Protein AF-A0A2K9C2Y0-F1 (afdb_monomer)

Structure (mmCIF, N/CA/C/O backbone):
data_AF-A0A2K9C2Y0-F1
#
_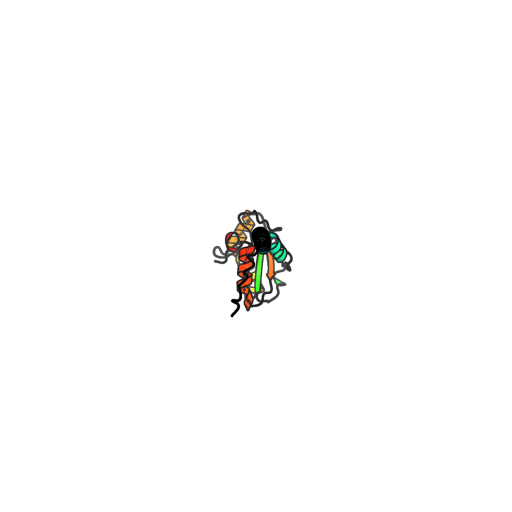entry.id   AF-A0A2K9C2Y0-F1
#
loop_
_atom_site.group_PDB
_atom_site.id
_atom_site.type_symbol
_atom_site.label_atom_id
_atom_site.label_alt_id
_atom_site.label_comp_id
_atom_site.label_asym_id
_atom_site.label_entity_id
_atom_site.label_seq_id
_atom_site.pdbx_PDB_ins_code
_atom_site.Cartn_x
_atom_site.Cartn_y
_atom_site.Cartn_z
_atom_site.occupancy
_atom_site.B_iso_or_equiv
_atom_site.auth_seq_id
_atom_site.auth_comp_id
_atom_site.auth_asym_id
_atom_site.auth_atom_id
_atom_site.pdbx_PDB_model_num
ATOM 1 N N . MET A 1 1 ? 64.541 21.705 -69.457 1.00 38.84 1 MET A N 1
ATOM 2 C CA . MET A 1 1 ? 63.641 22.064 -68.341 1.00 38.84 1 MET A CA 1
ATOM 3 C C . MET A 1 1 ? 62.224 21.793 -68.816 1.00 38.84 1 MET A C 1
ATOM 5 O O . MET A 1 1 ? 61.744 22.527 -69.666 1.00 38.84 1 MET A O 1
ATOM 9 N N . ILE A 1 2 ? 61.617 20.680 -68.400 1.00 37.62 2 ILE A N 1
ATOM 10 C CA . ILE A 1 2 ? 60.239 20.329 -68.777 1.00 37.62 2 ILE A CA 1
ATOM 11 C C . ILE A 1 2 ? 59.394 20.508 -67.518 1.00 37.62 2 ILE A C 1
ATOM 13 O O . ILE A 1 2 ? 59.670 19.888 -66.494 1.00 37.62 2 ILE A O 1
ATOM 17 N N . LEU A 1 3 ? 58.443 21.438 -67.588 1.00 47.72 3 LEU A N 1
ATOM 18 C CA . LEU A 1 3 ? 57.513 21.785 -66.517 1.00 47.72 3 LEU A CA 1
ATOM 19 C C . LEU A 1 3 ? 56.537 20.622 -66.300 1.00 47.72 3 LEU A C 1
ATOM 21 O O . LEU A 1 3 ? 55.860 20.204 -67.237 1.00 47.72 3 LEU A O 1
ATOM 25 N N . ALA A 1 4 ? 56.467 20.108 -65.072 1.00 50.00 4 ALA A N 1
ATOM 26 C CA . ALA A 1 4 ? 55.451 19.144 -64.674 1.00 50.00 4 ALA A CA 1
ATOM 27 C C . ALA A 1 4 ? 54.081 19.839 -64.630 1.00 50.00 4 ALA A C 1
ATOM 29 O O . ALA A 1 4 ? 53.879 20.791 -63.875 1.00 50.00 4 ALA A O 1
ATOM 30 N N . THR A 1 5 ? 53.145 19.380 -65.455 1.00 51.06 5 THR A N 1
ATOM 31 C CA . THR A 1 5 ? 51.746 19.800 -65.420 1.00 51.06 5 THR A CA 1
ATOM 32 C C . THR A 1 5 ? 51.008 19.021 -64.331 1.00 51.06 5 THR A C 1
ATOM 34 O O . THR A 1 5 ? 50.933 17.793 -64.356 1.00 51.06 5 THR A O 1
ATOM 37 N N . ASN A 1 6 ? 50.460 19.737 -63.349 1.00 54.94 6 ASN A N 1
ATOM 38 C CA . ASN A 1 6 ? 49.619 19.157 -62.305 1.00 54.94 6 ASN A CA 1
ATOM 39 C C . ASN A 1 6 ? 48.243 18.820 -62.891 1.00 54.94 6 ASN A C 1
ATOM 41 O O . ASN A 1 6 ? 47.398 19.699 -63.048 1.00 54.94 6 ASN A O 1
ATOM 45 N N . ASN A 1 7 ? 48.010 17.548 -63.209 1.00 50.44 7 ASN A N 1
ATOM 46 C CA . ASN A 1 7 ? 46.692 17.064 -63.608 1.00 50.44 7 ASN A CA 1
ATOM 47 C C . ASN A 1 7 ? 45.826 16.866 -62.357 1.00 50.44 7 ASN A C 1
ATOM 49 O O . ASN A 1 7 ? 45.827 15.796 -61.752 1.00 50.44 7 ASN A O 1
ATOM 53 N N . THR A 1 8 ? 45.075 17.888 -61.953 1.00 59.91 8 THR A N 1
ATOM 54 C CA . THR A 1 8 ? 43.964 17.715 -61.014 1.00 59.91 8 THR A CA 1
ATOM 55 C C . THR A 1 8 ? 42.784 17.098 -61.762 1.00 59.91 8 THR A C 1
ATOM 57 O O . THR A 1 8 ? 41.974 17.786 -62.378 1.00 59.91 8 THR A O 1
ATOM 60 N N . THR A 1 9 ? 42.674 15.771 -61.732 1.00 62.44 9 THR A N 1
ATOM 61 C CA . THR A 1 9 ? 41.455 15.070 -62.155 1.00 62.44 9 THR A CA 1
ATOM 62 C C . THR A 1 9 ? 40.318 15.435 -61.205 1.00 62.44 9 THR A C 1
ATOM 64 O O . THR A 1 9 ? 40.188 14.863 -60.124 1.00 62.44 9 THR A O 1
ATOM 67 N N . ALA A 1 10 ? 39.513 16.425 -61.595 1.00 69.50 10 ALA A N 1
ATOM 68 C CA . ALA A 1 10 ? 38.27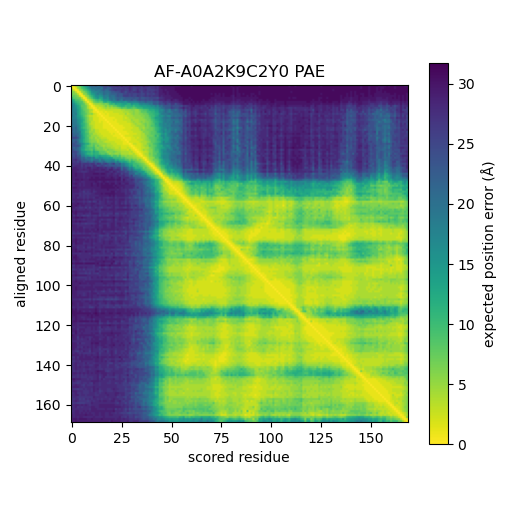4 16.763 -60.913 1.00 69.50 10 ALA A CA 1
ATOM 69 C C . ALA A 1 10 ? 37.342 15.544 -60.935 1.00 69.50 10 ALA A C 1
ATOM 71 O O . ALA A 1 10 ? 37.108 14.950 -61.991 1.00 69.50 10 ALA A O 1
ATOM 72 N N . MET A 1 11 ? 36.827 15.153 -59.767 1.00 74.19 11 MET A N 1
ATOM 73 C CA . MET A 1 11 ? 35.855 14.065 -59.690 1.00 74.19 11 MET A CA 1
ATOM 74 C C . MET A 1 11 ? 34.618 14.417 -60.529 1.00 74.19 11 MET A C 1
ATOM 76 O O . MET A 1 11 ? 34.136 15.551 -60.450 1.00 74.19 11 MET A O 1
ATOM 80 N N . PRO A 1 12 ? 34.083 13.468 -61.315 1.00 82.69 12 PRO A N 1
ATOM 81 C CA . PRO A 1 12 ? 32.906 13.717 -62.132 1.00 82.69 12 PRO A CA 1
ATOM 82 C C . PRO A 1 12 ? 31.711 14.188 -61.296 1.00 82.69 12 PRO A C 1
ATOM 84 O O . PRO A 1 12 ? 31.431 13.639 -60.233 1.00 82.69 12 PRO A O 1
ATOM 87 N N . TRP A 1 13 ? 30.953 15.162 -61.803 1.00 82.25 13 TRP A N 1
ATOM 88 C CA . TRP A 1 13 ? 29.780 15.729 -61.119 1.00 82.25 13 TRP A CA 1
ATOM 89 C C . TRP A 1 13 ? 28.754 14.671 -60.671 1.00 82.25 13 TRP A C 1
ATOM 91 O O . TRP A 1 13 ? 28.174 14.780 -59.593 1.00 82.25 13 TRP A O 1
ATOM 101 N N . TRP A 1 14 ? 28.571 13.602 -61.454 1.00 84.00 14 TRP A N 1
ATOM 102 C CA . TRP A 1 14 ? 27.645 12.513 -61.122 1.00 84.00 14 TRP A CA 1
ATOM 103 C C . TRP A 1 14 ? 28.022 11.762 -59.835 1.00 84.00 14 TRP A C 1
ATOM 105 O O . TRP A 1 14 ? 27.144 11.237 -59.154 1.00 84.00 14 TRP A O 1
ATOM 115 N N . PHE A 1 15 ? 29.306 11.742 -59.463 1.00 85.50 15 PHE A N 1
ATOM 116 C CA . PHE A 1 15 ? 29.783 11.095 -58.241 1.00 85.50 15 PHE A CA 1
ATOM 117 C C . PHE A 1 15 ? 29.293 11.833 -56.988 1.00 85.50 15 PHE A C 1
ATOM 119 O O . PHE A 1 15 ? 28.844 11.207 -56.027 1.00 85.50 15 PHE A O 1
ATOM 126 N N . TRP A 1 16 ? 29.281 13.168 -57.034 1.00 84.62 16 TRP A N 1
ATOM 127 C CA . TRP A 1 16 ? 28.739 14.003 -55.961 1.00 84.62 16 TRP A CA 1
ATOM 128 C C . TRP A 1 16 ? 27.240 13.779 -55.761 1.00 84.62 16 TRP A C 1
ATOM 130 O O . TRP A 1 16 ? 26.791 13.665 -54.623 1.00 84.62 16 TRP A O 1
ATOM 140 N N . VAL A 1 17 ? 26.483 13.615 -56.851 1.00 88.25 17 VAL A N 1
ATOM 141 C CA . VAL A 1 17 ? 25.041 13.323 -56.794 1.00 88.25 17 VAL A CA 1
ATOM 142 C C . VAL A 1 17 ? 24.767 12.012 -56.047 1.00 88.25 17 VAL A C 1
ATOM 144 O O . VAL A 1 17 ? 23.884 11.961 -55.192 1.00 88.25 17 VAL A O 1
ATOM 147 N N . ILE A 1 18 ? 25.552 10.963 -56.316 1.00 88.75 18 ILE A N 1
ATOM 148 C CA . ILE A 1 18 ? 25.407 9.662 -55.645 1.00 88.75 18 ILE A CA 1
ATOM 149 C C . ILE A 1 18 ? 25.713 9.778 -54.146 1.00 88.75 18 ILE A C 1
ATOM 151 O O . ILE A 1 1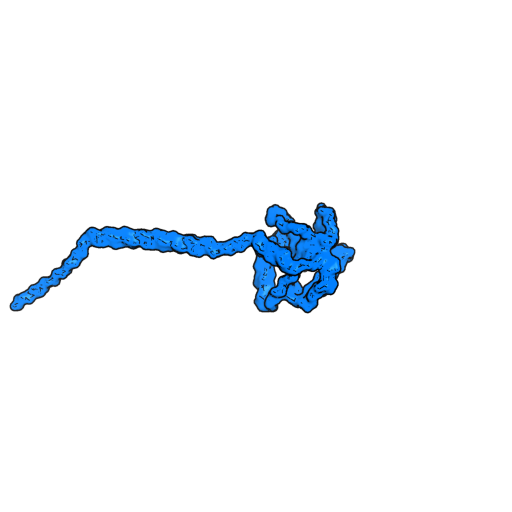8 ? 24.938 9.284 -53.326 1.00 88.75 18 ILE A O 1
ATOM 155 N N . ILE A 1 19 ? 26.796 10.469 -53.774 1.00 88.00 19 ILE A N 1
ATOM 156 C CA . ILE A 1 19 ? 27.167 10.683 -52.365 1.00 88.00 19 ILE A CA 1
ATOM 157 C C . ILE A 1 19 ? 26.053 11.411 -51.611 1.00 88.00 19 ILE A C 1
ATOM 159 O O . ILE A 1 19 ? 25.697 11.009 -50.503 1.00 88.00 19 ILE A O 1
ATOM 163 N N . THR A 1 20 ? 25.470 12.452 -52.210 1.00 88.31 20 THR A N 1
ATOM 164 C CA . THR A 1 20 ? 24.376 13.205 -51.589 1.00 88.31 20 THR A CA 1
ATOM 165 C C . THR A 1 20 ? 23.155 12.321 -51.336 1.00 88.31 20 THR A C 1
ATOM 167 O O . THR A 1 20 ? 22.573 12.384 -50.254 1.00 88.31 20 THR A O 1
ATOM 170 N N . ILE A 1 21 ? 22.789 11.452 -52.283 1.00 91.75 21 ILE A N 1
ATOM 171 C CA . ILE A 1 21 ? 21.653 10.533 -52.118 1.00 91.75 21 ILE A CA 1
ATOM 172 C C . ILE A 1 21 ? 21.921 9.526 -50.991 1.00 91.75 21 ILE A C 1
ATOM 174 O O . ILE A 1 21 ? 21.061 9.337 -50.129 1.00 91.75 21 ILE A O 1
ATOM 178 N N . LEU A 1 22 ? 23.114 8.919 -50.942 1.00 88.81 22 LEU A N 1
ATOM 179 C CA . LEU A 1 22 ? 23.472 7.996 -49.857 1.00 88.81 22 LEU A CA 1
ATOM 180 C C . LEU A 1 22 ? 23.473 8.685 -48.487 1.00 88.81 22 LEU A C 1
ATOM 182 O O . LEU A 1 22 ? 23.007 8.097 -47.511 1.00 88.81 22 LEU A O 1
ATOM 186 N N . ALA A 1 23 ? 23.951 9.928 -48.412 1.00 87.50 23 ALA A N 1
ATOM 187 C CA . ALA A 1 23 ? 23.943 10.700 -47.175 1.00 87.50 23 ALA A CA 1
ATOM 188 C C . ALA A 1 23 ? 22.512 10.947 -46.668 1.00 87.50 23 ALA A C 1
ATOM 190 O O . ALA A 1 23 ? 22.239 10.752 -45.485 1.00 87.50 23 ALA A O 1
ATOM 191 N N . ILE A 1 24 ? 21.576 11.298 -47.559 1.00 91.31 24 ILE A N 1
ATOM 192 C CA . ILE A 1 24 ? 20.164 11.504 -47.200 1.00 91.31 24 ILE A CA 1
ATOM 193 C C . ILE A 1 24 ? 19.537 10.202 -46.682 1.00 91.31 24 ILE A C 1
ATOM 195 O O . ILE A 1 24 ? 18.880 10.213 -45.642 1.00 91.31 24 ILE A O 1
ATOM 199 N N . ILE A 1 25 ? 19.777 9.071 -47.356 1.00 89.81 25 ILE A N 1
ATOM 200 C CA . ILE A 1 25 ? 19.264 7.759 -46.925 1.00 89.81 25 ILE A CA 1
ATOM 201 C C . ILE A 1 25 ? 19.810 7.394 -45.536 1.00 89.81 25 ILE A C 1
ATOM 203 O O . ILE A 1 25 ? 19.047 6.971 -44.666 1.00 89.81 25 ILE A O 1
ATOM 207 N N . GLY A 1 26 ? 21.107 7.614 -45.300 1.00 84.38 26 GLY A N 1
ATOM 208 C CA . GLY A 1 26 ? 21.738 7.372 -44.001 1.00 84.38 26 GLY A CA 1
ATOM 209 C C . GLY A 1 26 ? 21.132 8.215 -42.875 1.00 84.38 26 GLY A C 1
ATOM 210 O O . GLY A 1 26 ? 20.862 7.692 -41.794 1.00 84.38 26 GLY A O 1
ATOM 211 N N . ILE A 1 27 ? 20.844 9.493 -43.138 1.00 86.69 27 ILE A N 1
ATOM 212 C CA . ILE A 1 27 ? 20.210 10.396 -42.166 1.00 86.69 27 ILE A CA 1
ATOM 213 C C . ILE A 1 27 ? 18.785 9.933 -41.837 1.00 86.69 27 ILE A C 1
ATOM 215 O O . ILE A 1 27 ? 18.424 9.867 -40.663 1.00 86.69 27 ILE A O 1
ATOM 219 N N . VAL A 1 28 ? 17.984 9.566 -42.842 1.00 86.88 28 VAL A N 1
ATOM 220 C CA . VAL A 1 28 ? 16.600 9.106 -42.631 1.00 86.88 28 VAL A CA 1
ATOM 221 C C . VAL A 1 28 ? 16.564 7.827 -41.792 1.00 86.88 28 VAL A C 1
ATOM 223 O O . VAL A 1 28 ? 15.792 7.750 -40.836 1.00 86.88 28 VAL A O 1
ATOM 226 N N . LEU A 1 29 ? 17.427 6.851 -42.095 1.00 82.88 29 LEU A N 1
ATOM 227 C CA . LEU A 1 29 ? 17.532 5.606 -41.326 1.00 82.88 29 LEU A CA 1
ATOM 228 C C . LEU A 1 29 ? 18.052 5.846 -39.902 1.00 82.88 29 LEU A C 1
ATOM 230 O O . LEU A 1 29 ? 17.554 5.236 -38.956 1.00 82.88 29 LEU A O 1
ATOM 234 N N . GLY A 1 30 ? 19.009 6.763 -39.730 1.00 80.62 30 GLY A N 1
ATOM 235 C CA . GLY A 1 30 ? 19.521 7.161 -38.418 1.00 80.62 30 GLY A CA 1
ATOM 236 C C . GLY A 1 30 ? 18.445 7.805 -37.542 1.00 80.62 30 GLY A C 1
ATOM 237 O O . GLY A 1 30 ? 18.288 7.425 -36.383 1.00 80.62 30 GLY A O 1
ATOM 238 N N . ILE A 1 31 ? 17.650 8.719 -38.108 1.00 81.31 31 ILE A N 1
ATOM 239 C CA . ILE A 1 31 ? 16.526 9.366 -37.415 1.00 81.31 31 ILE A CA 1
ATOM 240 C C . ILE A 1 31 ? 15.444 8.339 -37.055 1.00 81.31 31 ILE A C 1
ATOM 242 O O . ILE A 1 31 ? 14.920 8.376 -35.942 1.00 81.31 31 ILE A O 1
ATOM 246 N N . TRP A 1 32 ? 15.141 7.389 -37.947 1.00 75.50 32 TRP A N 1
ATOM 247 C CA . TRP A 1 32 ? 14.175 6.316 -37.676 1.00 75.50 32 TRP A CA 1
ATOM 248 C C . TRP A 1 32 ? 14.627 5.391 -36.539 1.00 75.50 32 TRP A C 1
ATOM 250 O O . TRP A 1 32 ? 13.849 5.112 -35.626 1.00 75.50 32 TRP A O 1
ATOM 260 N N . SER A 1 33 ? 15.893 4.968 -36.542 1.00 67.31 33 SER A N 1
ATOM 261 C CA . SER A 1 33 ? 16.471 4.158 -35.462 1.00 67.31 33 SER A CA 1
ATOM 262 C C . SER A 1 33 ? 16.534 4.916 -34.137 1.00 67.31 33 SER A C 1
ATOM 264 O O . SER A 1 33 ? 16.230 4.346 -33.091 1.00 67.31 33 SER A O 1
ATOM 266 N N . PHE A 1 34 ? 16.861 6.211 -34.164 1.00 71.56 34 PHE A N 1
ATOM 267 C CA . PHE A 1 34 ? 16.889 7.047 -32.965 1.00 71.56 34 PHE A CA 1
ATOM 268 C C . PHE A 1 34 ? 15.481 7.238 -32.373 1.00 71.56 34 PHE A C 1
ATOM 270 O O . PHE A 1 34 ? 15.278 7.036 -31.177 1.00 71.56 34 PHE A O 1
ATOM 277 N N . LEU A 1 35 ? 14.476 7.530 -33.207 1.00 65.81 35 LEU A N 1
ATOM 278 C CA . LEU A 1 35 ? 13.078 7.656 -32.775 1.00 65.81 35 LEU A CA 1
ATOM 279 C C . LEU A 1 35 ? 12.488 6.327 -32.275 1.00 65.81 35 LEU A C 1
ATOM 281 O O . LEU A 1 35 ? 11.718 6.324 -31.314 1.00 65.81 35 LEU A O 1
ATOM 285 N N . SER A 1 36 ? 12.852 5.196 -32.889 1.00 59.50 36 SER A N 1
ATOM 286 C CA . SER A 1 36 ? 12.398 3.869 -32.455 1.00 59.50 36 SER A CA 1
ATOM 287 C C . SER A 1 36 ? 13.081 3.414 -31.161 1.00 59.50 36 SER A C 1
ATOM 289 O O . SER A 1 36 ? 12.425 2.827 -30.302 1.00 59.50 36 SER A O 1
ATOM 291 N N . GLY A 1 37 ? 14.374 3.707 -30.988 1.00 55.44 37 GLY A N 1
ATOM 292 C CA . GLY A 1 37 ? 15.141 3.341 -29.793 1.00 55.44 37 GLY A CA 1
ATOM 293 C C . GLY A 1 37 ? 14.668 4.063 -28.528 1.00 55.44 37 GLY A C 1
ATOM 294 O O . GLY A 1 37 ? 14.586 3.456 -27.463 1.00 55.44 37 GLY A O 1
ATOM 295 N N . PHE A 1 38 ? 14.255 5.329 -28.644 1.00 57.22 38 PHE A N 1
ATOM 296 C CA . PHE A 1 38 ? 13.741 6.102 -27.507 1.00 57.22 38 PHE A CA 1
ATOM 297 C C . PHE A 1 38 ? 12.300 5.754 -27.101 1.00 57.22 38 PHE A C 1
ATOM 299 O O . PHE A 1 38 ? 11.876 6.095 -25.996 1.00 57.22 38 PHE A O 1
ATOM 306 N N . LYS A 1 39 ? 11.538 5.039 -27.940 1.00 50.47 39 LYS A N 1
ATOM 307 C CA . LYS A 1 39 ? 10.154 4.646 -27.618 1.00 50.47 39 LYS A CA 1
ATOM 308 C C . LYS A 1 39 ? 10.051 3.360 -26.789 1.00 50.47 39 LYS A C 1
ATOM 310 O O . LYS A 1 39 ? 8.950 2.989 -26.395 1.00 50.47 39 LYS A O 1
ATOM 315 N N . SER A 1 40 ? 11.182 2.720 -26.488 1.00 45.09 40 SER A N 1
ATOM 316 C CA . SER A 1 40 ? 11.269 1.534 -25.629 1.00 45.09 40 SER A CA 1
ATOM 317 C C . SER A 1 40 ? 11.765 1.863 -24.216 1.00 45.09 40 SER A C 1
ATOM 319 O O . SER A 1 40 ? 12.427 1.052 -23.573 1.00 45.09 40 SER A O 1
ATOM 321 N N . SER A 1 41 ? 11.415 3.032 -23.676 1.00 47.12 41 SER A N 1
ATOM 322 C CA . SER A 1 41 ? 11.161 3.070 -22.238 1.00 47.12 41 SER A CA 1
ATOM 323 C C . SER A 1 41 ? 9.836 2.346 -22.055 1.00 47.12 41 SER A C 1
ATOM 325 O O . SER A 1 41 ? 8.778 2.894 -22.370 1.00 47.12 41 SER A O 1
ATOM 327 N N . ASN A 1 42 ? 9.903 1.076 -21.651 1.00 44.62 42 ASN A N 1
ATOM 328 C CA . ASN A 1 42 ? 8.746 0.350 -21.157 1.00 44.62 42 ASN A CA 1
ATOM 329 C C . ASN A 1 42 ? 8.097 1.232 -20.091 1.00 44.62 42 ASN A C 1
ATOM 331 O O . ASN A 1 42 ? 8.538 1.265 -18.945 1.00 44.62 42 ASN A O 1
ATOM 335 N N . LYS A 1 43 ? 7.045 1.961 -20.472 1.00 42.81 43 LYS A N 1
ATOM 336 C CA . LYS A 1 43 ? 6.038 2.410 -19.527 1.00 42.81 43 LYS A CA 1
ATOM 337 C C . LYS A 1 43 ? 5.542 1.113 -18.918 1.00 42.81 43 LYS A C 1
ATOM 339 O O . LYS A 1 43 ? 4.783 0.386 -19.556 1.00 42.81 43 LYS A O 1
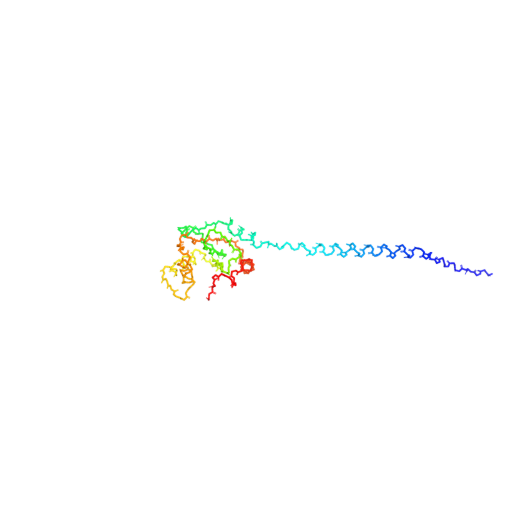ATOM 344 N N . ILE A 1 44 ? 6.056 0.774 -17.741 1.00 43.44 44 ILE A N 1
ATOM 345 C CA . ILE A 1 44 ? 5.475 -0.267 -16.911 1.00 43.44 44 ILE A CA 1
ATOM 346 C C . ILE A 1 44 ? 4.011 0.143 -16.810 1.00 43.44 44 ILE A C 1
ATOM 348 O O . ILE A 1 44 ? 3.693 1.201 -16.265 1.00 43.44 44 ILE A O 1
ATOM 352 N N . ASN A 1 45 ? 3.133 -0.613 -17.471 1.00 45.50 45 ASN A N 1
ATOM 353 C CA . ASN A 1 45 ? 1.705 -0.380 -17.358 1.00 45.50 45 ASN A CA 1
ATOM 354 C C . ASN A 1 45 ? 1.405 -0.419 -15.862 1.00 45.50 45 ASN A C 1
ATOM 356 O O . ASN A 1 45 ? 1.791 -1.371 -15.187 1.00 45.50 45 ASN A O 1
ATOM 360 N N . THR A 1 46 ? 0.750 0.612 -15.338 1.00 51.06 46 THR A N 1
ATOM 361 C CA . THR A 1 46 ? 0.411 0.730 -13.911 1.00 51.06 46 THR A CA 1
ATOM 362 C C . THR A 1 46 ? -0.320 -0.509 -13.379 1.00 51.06 46 THR A C 1
ATOM 364 O O . THR A 1 46 ? -0.170 -0.846 -12.210 1.00 51.06 46 THR A O 1
ATOM 367 N N . ASN A 1 47 ? -1.012 -1.251 -14.254 1.00 53.22 47 ASN A N 1
ATOM 368 C CA . ASN A 1 47 ? -1.600 -2.554 -13.935 1.00 53.22 47 ASN A CA 1
ATOM 369 C C . ASN A 1 47 ? -0.564 -3.621 -13.548 1.00 53.22 47 ASN A C 1
ATOM 371 O O . ASN A 1 47 ? -0.779 -4.318 -12.565 1.00 53.22 47 ASN A O 1
ATOM 375 N N . ASN A 1 48 ? 0.587 -3.703 -14.223 1.00 57.47 48 ASN A N 1
ATOM 376 C CA . ASN A 1 48 ? 1.598 -4.726 -13.932 1.00 57.47 48 ASN A CA 1
ATOM 377 C C . ASN A 1 48 ? 2.257 -4.513 -12.565 1.00 57.47 48 ASN A C 1
ATOM 379 O O . ASN A 1 48 ? 2.497 -5.475 -11.847 1.00 57.47 48 ASN A O 1
ATOM 383 N N . ALA A 1 49 ? 2.545 -3.267 -12.178 1.00 58.16 49 ALA A N 1
ATOM 384 C CA . ALA A 1 49 ? 3.178 -2.983 -10.886 1.00 58.16 49 ALA A CA 1
ATOM 385 C C . ALA A 1 49 ? 2.280 -3.378 -9.706 1.00 58.16 49 ALA A C 1
ATOM 387 O O . ALA A 1 49 ? 2.745 -3.867 -8.681 1.00 58.16 49 ALA A O 1
ATOM 388 N N . ILE A 1 50 ? 0.973 -3.195 -9.866 1.00 63.69 50 ILE A N 1
ATOM 389 C CA . ILE A 1 50 ? -0.002 -3.487 -8.820 1.00 63.69 50 ILE A CA 1
ATOM 390 C C . ILE A 1 50 ? -0.352 -4.960 -8.816 1.00 63.69 50 ILE A C 1
ATOM 392 O O . ILE A 1 50 ? -0.508 -5.532 -7.748 1.00 63.69 50 ILE A O 1
ATOM 396 N N . GLU A 1 51 ? -0.380 -5.604 -9.978 1.00 64.06 51 GLU A N 1
ATOM 397 C CA . GLU A 1 51 ? -0.401 -7.060 -10.057 1.00 64.06 51 GLU A CA 1
ATOM 398 C C . GLU A 1 51 ? 0.822 -7.680 -9.373 1.00 64.06 51 GLU A C 1
ATOM 400 O O . GLU A 1 51 ? 0.658 -8.665 -8.667 1.00 64.06 51 GLU A O 1
ATOM 405 N N . VAL A 1 52 ? 2.014 -7.080 -9.472 1.00 65.69 52 VAL A N 1
ATOM 406 C CA . VAL A 1 52 ? 3.212 -7.534 -8.737 1.00 65.69 52 VAL A CA 1
ATOM 407 C C . VAL A 1 52 ? 3.043 -7.373 -7.219 1.00 65.69 52 VAL A C 1
ATOM 409 O O . VAL A 1 52 ? 3.350 -8.299 -6.465 1.00 65.69 52 VAL A O 1
ATOM 412 N N . ILE A 1 53 ? 2.485 -6.251 -6.752 1.00 69.25 53 ILE A N 1
ATOM 413 C CA . ILE A 1 53 ? 2.157 -6.052 -5.326 1.00 69.25 53 ILE A CA 1
ATOM 414 C C . ILE A 1 53 ? 1.116 -7.076 -4.862 1.00 69.25 53 ILE A C 1
ATOM 416 O O . ILE A 1 53 ? 1.296 -7.725 -3.836 1.00 69.25 53 ILE A O 1
ATOM 420 N N . LEU A 1 54 ? 0.038 -7.254 -5.627 1.00 67.19 54 LEU A N 1
ATOM 421 C CA . LEU A 1 54 ? -1.049 -8.183 -5.315 1.00 67.19 54 LEU A CA 1
ATOM 422 C C . LEU A 1 54 ? -0.623 -9.655 -5.438 1.00 67.19 54 LEU A C 1
ATOM 424 O O . LEU A 1 54 ? -1.231 -10.513 -4.801 1.00 67.19 54 LEU A O 1
ATOM 428 N N . ALA A 1 55 ? 0.414 -9.950 -6.225 1.00 67.69 55 ALA A N 1
ATOM 429 C CA . ALA A 1 55 ? 1.052 -11.262 -6.315 1.00 67.69 55 ALA A CA 1
ATOM 430 C C . ALA A 1 55 ? 1.996 -11.544 -5.135 1.00 67.69 55 ALA A C 1
ATOM 432 O O . ALA A 1 55 ? 2.378 -12.693 -4.910 1.00 67.69 55 ALA A O 1
ATOM 433 N N . THR A 1 56 ? 2.369 -10.516 -4.368 1.00 75.00 56 THR A N 1
ATOM 434 C CA . THR A 1 56 ? 3.160 -10.679 -3.148 1.00 75.00 56 THR A CA 1
ATOM 435 C C . THR A 1 56 ? 2.315 -11.356 -2.066 1.00 75.00 56 THR A C 1
ATOM 437 O O . THR A 1 56 ? 1.084 -11.282 -2.074 1.00 75.00 56 THR A O 1
ATOM 440 N N . LYS A 1 57 ? 2.964 -12.047 -1.117 1.00 78.62 57 LYS A N 1
ATOM 441 C CA . LYS A 1 57 ? 2.262 -12.766 -0.047 1.00 78.62 57 LYS A CA 1
ATOM 442 C C . LYS A 1 57 ? 1.299 -11.826 0.686 1.00 78.62 57 LYS A C 1
ATOM 444 O O . LYS A 1 57 ? 1.703 -10.839 1.299 1.00 78.62 57 LYS A O 1
ATOM 449 N N . LYS A 1 58 ? 0.024 -12.193 0.620 1.00 85.06 58 LYS A N 1
ATOM 450 C CA . LYS A 1 58 ? -1.100 -11.479 1.210 1.00 85.06 58 LYS A CA 1
ATOM 451 C C . LYS A 1 58 ? -1.332 -11.945 2.645 1.00 85.06 58 LYS A C 1
ATOM 453 O O . LYS A 1 58 ? -1.469 -13.143 2.887 1.00 85.06 58 LYS A O 1
ATOM 458 N N . TYR A 1 59 ? -1.468 -10.997 3.563 1.00 87.38 59 TYR A N 1
ATOM 459 C CA . TYR A 1 59 ? -1.902 -11.228 4.937 1.00 87.38 59 TYR A CA 1
ATOM 460 C C . TYR A 1 59 ? -3.275 -10.591 5.129 1.00 87.38 59 TYR A C 1
ATOM 462 O O . TYR A 1 59 ? -3.442 -9.378 5.004 1.00 87.38 59 TYR A O 1
ATOM 470 N N . SER A 1 60 ? -4.289 -11.412 5.390 1.00 88.25 60 SER A N 1
ATOM 471 C CA . SER A 1 60 ? -5.622 -10.893 5.709 1.00 88.25 60 SER A CA 1
ATOM 472 C C . SER A 1 60 ? -5.644 -10.243 7.095 1.00 88.25 60 SER A C 1
ATOM 474 O O . SER A 1 60 ? -4.792 -10.521 7.939 1.00 88.25 60 SER A O 1
ATOM 476 N N . TRP A 1 61 ? -6.672 -9.442 7.375 1.00 86.19 61 TRP A N 1
ATOM 477 C CA . TRP A 1 61 ? -6.906 -8.842 8.697 1.00 86.19 61 TRP A CA 1
ATOM 478 C C . TRP A 1 61 ? -6.814 -9.817 9.886 1.00 86.19 61 TRP A C 1
ATOM 480 O O . TRP A 1 61 ? -6.419 -9.433 10.990 1.00 86.19 61 TRP A O 1
ATOM 490 N N . LYS A 1 62 ? -7.187 -11.086 9.674 1.00 87.00 62 LYS A N 1
ATOM 491 C CA . LYS A 1 62 ? -7.133 -12.141 10.698 1.00 87.00 62 LYS A CA 1
ATOM 492 C C . LYS A 1 62 ? -5.740 -12.755 10.861 1.00 87.00 62 LYS A C 1
ATOM 494 O O . LYS A 1 62 ? -5.462 -13.321 11.904 1.00 87.00 62 LYS A O 1
ATOM 499 N N . GLN A 1 63 ? -4.882 -12.634 9.852 1.00 86.62 63 GLN A N 1
ATOM 500 C CA . GLN A 1 63 ? -3.537 -13.219 9.812 1.00 86.62 63 GLN A CA 1
ATOM 501 C C . GLN A 1 63 ? -2.449 -12.212 10.195 1.00 86.62 63 GLN A C 1
ATOM 503 O O . GLN A 1 63 ? -1.267 -12.454 9.973 1.00 86.62 63 GLN A O 1
ATOM 508 N N . THR A 1 64 ? -2.818 -11.064 10.763 1.00 83.38 64 THR A N 1
ATOM 509 C CA . THR A 1 64 ? -1.836 -10.043 11.151 1.00 83.38 64 THR A CA 1
ATOM 510 C C . THR A 1 64 ? -0.902 -10.510 12.264 1.00 83.38 64 THR A C 1
ATOM 512 O O . THR A 1 64 ? 0.209 -10.008 12.384 1.00 83.38 64 THR A O 1
ATOM 515 N N . ASP A 1 65 ? -1.314 -11.497 13.057 1.00 82.81 65 ASP A N 1
ATOM 516 C CA . ASP A 1 65 ? -0.477 -12.049 14.125 1.00 82.81 65 ASP A CA 1
ATOM 517 C C . ASP A 1 65 ? 0.660 -12.924 13.562 1.00 82.81 65 ASP A C 1
ATOM 519 O O . ASP A 1 65 ? 1.718 -13.046 14.187 1.00 82.81 65 ASP A O 1
ATOM 523 N N . GLU A 1 66 ? 0.470 -13.448 12.345 1.00 85.75 66 GLU A N 1
ATOM 524 C CA . GLU A 1 66 ? 1.437 -14.228 11.560 1.00 85.75 66 GLU A CA 1
ATOM 525 C C . GLU A 1 66 ? 2.402 -13.342 10.749 1.00 85.75 66 GLU A C 1
ATOM 527 O O . GLU A 1 66 ? 3.227 -13.860 9.990 1.00 85.75 66 GLU A O 1
ATOM 532 N N . LEU A 1 67 ? 2.297 -12.010 10.863 1.00 86.12 67 LEU A N 1
ATOM 533 C CA . LEU A 1 67 ? 3.211 -11.099 10.178 1.00 86.12 67 LEU A CA 1
ATOM 534 C C . LEU A 1 67 ? 4.649 -11.305 10.682 1.00 86.12 67 LEU A C 1
ATOM 536 O O . LEU A 1 67 ? 4.868 -11.433 11.890 1.00 86.12 67 LEU A O 1
ATOM 540 N N . PRO A 1 68 ? 5.644 -11.315 9.781 1.00 82.38 68 PRO A N 1
ATOM 541 C CA . PRO A 1 68 ? 7.041 -11.332 10.180 1.00 82.38 68 PRO A CA 1
ATOM 542 C C . PRO A 1 68 ? 7.411 -10.034 10.910 1.00 82.38 68 PRO A C 1
ATOM 544 O O . PRO A 1 68 ? 7.018 -8.940 10.503 1.00 82.38 68 PRO A O 1
ATOM 547 N N . GLU A 1 69 ? 8.222 -10.160 11.961 1.00 83.19 69 GLU A N 1
ATOM 548 C CA . GLU A 1 69 ? 8.916 -9.033 12.596 1.00 83.19 69 GLU A CA 1
ATOM 549 C C . GLU A 1 69 ? 10.084 -8.604 11.703 1.00 83.19 69 GLU A C 1
ATOM 551 O O . GLU A 1 69 ? 11.234 -8.978 11.921 1.00 83.19 69 GLU A O 1
ATOM 556 N N . THR A 1 70 ? 9.765 -7.881 10.631 1.00 85.88 70 THR A N 1
ATOM 557 C CA . THR A 1 70 ? 10.740 -7.353 9.673 1.00 85.88 70 THR A CA 1
ATOM 558 C C . THR A 1 70 ? 10.556 -5.853 9.494 1.00 85.88 70 THR A C 1
ATOM 560 O O . THR A 1 70 ? 9.442 -5.330 9.613 1.00 85.88 70 THR A O 1
ATOM 563 N N . SER A 1 71 ? 11.658 -5.174 9.190 1.00 87.06 71 SER A N 1
ATOM 564 C CA . SER A 1 71 ? 11.643 -3.826 8.636 1.00 87.06 71 SER A CA 1
ATOM 565 C C . SER A 1 71 ? 11.384 -3.891 7.131 1.00 87.06 71 SER A C 1
ATOM 567 O O . SER A 1 71 ? 11.622 -4.919 6.486 1.00 87.06 71 SER A O 1
ATOM 569 N N . GLY A 1 72 ? 10.856 -2.808 6.567 1.00 87.25 72 GLY A N 1
ATOM 570 C CA . GLY A 1 72 ? 10.602 -2.717 5.133 1.00 87.25 72 GLY A CA 1
ATOM 571 C C . GLY A 1 72 ? 9.388 -1.866 4.799 1.00 87.25 72 GLY A C 1
ATOM 572 O O . GLY A 1 72 ? 8.977 -1.000 5.577 1.00 87.25 72 GLY A O 1
ATOM 573 N N . LEU A 1 73 ? 8.816 -2.127 3.626 1.00 88.62 73 LEU A N 1
ATOM 574 C CA . LEU A 1 73 ? 7.590 -1.483 3.177 1.00 88.62 73 LEU A CA 1
ATOM 575 C C . LEU A 1 73 ? 6.394 -2.383 3.451 1.00 88.62 73 LEU A C 1
ATOM 577 O O . LEU A 1 73 ? 6.434 -3.595 3.219 1.00 88.62 73 LEU A O 1
ATOM 581 N N . TYR A 1 74 ? 5.303 -1.767 3.879 1.00 90.06 74 TYR A N 1
ATOM 582 C CA . TYR A 1 74 ? 4.016 -2.428 3.982 1.00 90.06 74 TYR A CA 1
ATOM 583 C C . TYR A 1 74 ? 2.968 -1.655 3.195 1.00 90.06 74 TYR A C 1
ATOM 585 O O . TYR A 1 74 ? 2.997 -0.430 3.074 1.00 90.06 74 TYR A O 1
ATOM 593 N N . ILE A 1 75 ? 2.039 -2.412 2.629 1.00 90.25 75 ILE A N 1
ATOM 594 C CA . ILE A 1 75 ? 0.969 -1.902 1.790 1.00 90.25 75 ILE A CA 1
ATOM 595 C C . ILE A 1 75 ? -0.335 -2.423 2.365 1.00 90.25 75 ILE A C 1
ATOM 597 O O . ILE A 1 75 ? -0.549 -3.632 2.431 1.00 90.25 75 ILE A O 1
ATOM 601 N N . MET A 1 76 ? -1.219 -1.520 2.762 1.00 90.81 76 MET A N 1
ATOM 602 C CA . MET A 1 76 ? -2.589 -1.846 3.126 1.00 90.81 76 MET A CA 1
ATOM 603 C C . MET A 1 76 ? -3.491 -1.548 1.934 1.00 90.81 76 MET A C 1
ATOM 605 O O . MET A 1 76 ? -3.489 -0.440 1.408 1.00 90.81 76 MET A O 1
ATOM 609 N N . PHE A 1 77 ? -4.282 -2.530 1.520 1.00 90.25 77 PHE A N 1
ATOM 610 C CA . PHE A 1 77 ? -5.254 -2.394 0.444 1.00 90.25 77 PHE A CA 1
ATOM 611 C C . PHE A 1 77 ? -6.609 -2.945 0.879 1.00 90.25 77 PHE A C 1
ATOM 613 O O . PHE A 1 77 ? -6.699 -4.062 1.398 1.00 90.25 77 PHE A O 1
ATOM 620 N N . ILE A 1 78 ? -7.665 -2.172 0.640 1.00 89.19 78 ILE A N 1
ATOM 621 C CA . ILE A 1 78 ? -9.034 -2.543 1.002 1.00 89.19 78 ILE A CA 1
ATOM 622 C C . ILE A 1 78 ? -9.814 -2.880 -0.262 1.00 89.19 78 ILE A C 1
ATOM 624 O O . ILE A 1 78 ? -9.973 -2.048 -1.147 1.00 89.19 78 ILE A O 1
ATOM 628 N N . GLY A 1 79 ? -10.341 -4.097 -0.330 1.00 82.06 79 GLY A N 1
ATOM 629 C CA . GLY A 1 79 ? -11.142 -4.554 -1.460 1.00 82.06 79 GLY A CA 1
ATOM 630 C C . GLY A 1 79 ? -10.549 -5.757 -2.183 1.00 82.06 79 GLY A C 1
ATOM 631 O O . GLY A 1 79 ? -9.525 -6.326 -1.801 1.00 82.06 79 GLY A O 1
ATOM 632 N N . LYS A 1 80 ? -11.260 -6.194 -3.226 1.00 72.12 80 LYS A N 1
ATOM 633 C CA . LYS A 1 80 ? -10.992 -7.471 -3.908 1.00 72.12 80 LYS A CA 1
ATOM 634 C C . LYS A 1 80 ? -10.096 -7.330 -5.131 1.00 72.12 80 LYS A C 1
ATOM 636 O O . LYS A 1 80 ? -9.361 -8.258 -5.450 1.00 72.12 80 LYS A O 1
ATOM 641 N N . ARG A 1 81 ? -10.182 -6.196 -5.828 1.00 71.94 81 ARG A N 1
ATOM 642 C CA . ARG A 1 81 ? -9.460 -5.939 -7.073 1.00 71.94 81 ARG A CA 1
ATOM 643 C C . ARG A 1 81 ? -9.090 -4.468 -7.153 1.00 71.94 81 ARG A C 1
ATOM 645 O O . ARG A 1 81 ? -9.891 -3.618 -6.782 1.00 71.94 81 ARG A O 1
ATOM 652 N N . TYR A 1 82 ? -7.889 -4.199 -7.641 1.00 74.19 82 TYR A N 1
ATOM 653 C CA . TYR A 1 82 ? -7.470 -2.849 -7.971 1.00 74.19 82 TYR A CA 1
ATOM 654 C C . TYR A 1 82 ? -8.164 -2.362 -9.252 1.00 74.19 82 TYR A C 1
ATOM 656 O O . TYR A 1 82 ? -8.193 -3.087 -10.249 1.00 74.19 82 TYR A O 1
ATOM 664 N N . ASP A 1 83 ? -8.697 -1.142 -9.217 1.00 73.81 83 ASP A N 1
ATOM 665 C CA . ASP A 1 83 ? -9.282 -0.455 -10.369 1.00 73.81 83 ASP A CA 1
ATOM 666 C C . ASP A 1 83 ? -8.620 0.923 -10.523 1.00 73.81 83 ASP A C 1
ATOM 668 O O . ASP A 1 83 ? -8.739 1.798 -9.664 1.00 73.81 83 ASP A O 1
ATOM 672 N N . ASP A 1 84 ? -7.892 1.115 -11.624 1.00 69.75 84 ASP A N 1
ATOM 673 C CA . ASP A 1 84 ? -7.168 2.353 -11.914 1.00 69.75 84 ASP A CA 1
ATOM 674 C C . ASP A 1 84 ? -8.097 3.516 -12.303 1.00 69.75 84 ASP A C 1
ATOM 676 O O . ASP A 1 84 ? -7.686 4.689 -12.249 1.00 69.75 84 ASP A O 1
ATOM 680 N N . LYS A 1 85 ? -9.352 3.211 -12.654 1.00 74.81 85 LYS A N 1
ATOM 681 C CA . LYS A 1 85 ? -10.376 4.179 -13.059 1.00 74.81 85 LYS A CA 1
ATOM 682 C C . LYS A 1 85 ? -11.082 4.823 -11.871 1.00 74.81 85 LYS A C 1
ATOM 684 O O . LYS A 1 85 ? -11.618 5.919 -12.026 1.00 74.81 85 LYS A O 1
ATOM 689 N N . GLU A 1 86 ? -11.051 4.214 -10.685 1.00 75.44 86 GLU A N 1
ATOM 690 C CA . GLU A 1 86 ? -11.713 4.775 -9.502 1.00 75.44 86 GLU A CA 1
ATOM 691 C C . GLU A 1 86 ? -11.017 6.039 -8.999 1.00 75.44 86 GLU A C 1
ATOM 693 O O . GLU A 1 86 ? -9.814 6.042 -8.760 1.00 75.44 86 GLU A O 1
ATOM 698 N N . PHE A 1 87 ? -11.757 7.135 -8.803 1.00 78.81 87 PHE A N 1
ATOM 699 C CA . PHE A 1 87 ? -11.190 8.416 -8.357 1.00 78.81 87 PHE A CA 1
ATOM 700 C C . PHE A 1 87 ? -10.312 8.273 -7.102 1.00 78.81 87 PHE A C 1
ATOM 702 O O . PHE A 1 87 ? -9.198 8.803 -7.077 1.00 78.81 87 PHE A O 1
ATOM 709 N N . PHE A 1 88 ? -10.785 7.498 -6.126 1.00 83.88 88 PHE A N 1
ATOM 710 C CA . PHE A 1 88 ? -10.068 7.139 -4.909 1.00 83.88 88 PHE A CA 1
ATOM 711 C C . PHE A 1 88 ? -9.673 5.662 -4.948 1.00 83.88 88 PHE A C 1
ATOM 713 O O . PHE A 1 88 ? -10.503 4.814 -5.256 1.00 83.88 88 PHE A O 1
ATOM 720 N N . ILE A 1 89 ? -8.428 5.362 -4.597 1.00 85.00 89 ILE A N 1
ATOM 721 C CA . ILE A 1 89 ? -7.884 4.009 -4.533 1.00 85.00 89 ILE A CA 1
ATOM 722 C C . ILE A 1 89 ? -7.642 3.703 -3.056 1.00 85.00 89 ILE A C 1
ATOM 724 O O . ILE A 1 89 ? -6.809 4.372 -2.454 1.00 85.00 89 ILE A O 1
ATOM 728 N N . PRO A 1 90 ? -8.279 2.689 -2.458 1.00 87.62 90 PRO A N 1
ATOM 729 C CA . PRO A 1 90 ? -8.153 2.397 -1.032 1.00 87.62 90 PRO A CA 1
ATOM 730 C C . PRO A 1 90 ? -6.846 1.664 -0.699 1.00 87.62 90 PRO A C 1
ATOM 732 O O . PRO A 1 90 ? -6.841 0.541 -0.192 1.00 87.62 90 PRO A O 1
ATOM 735 N N . ILE A 1 91 ? -5.729 2.305 -1.024 1.00 88.50 91 ILE A N 1
ATOM 736 C CA . ILE A 1 91 ? -4.375 1.838 -0.782 1.00 88.50 91 ILE A CA 1
ATOM 737 C C . ILE A 1 91 ? -3.656 2.816 0.143 1.00 88.50 91 ILE A C 1
ATOM 739 O O . ILE A 1 91 ? -3.838 4.033 0.062 1.00 88.50 91 ILE A O 1
ATOM 743 N N . PHE A 1 92 ? -2.825 2.263 1.006 1.00 89.75 92 PHE A N 1
ATOM 744 C CA . PHE A 1 92 ? -1.892 2.976 1.853 1.00 89.75 92 PHE A CA 1
ATOM 745 C C . PHE A 1 92 ? -0.549 2.263 1.773 1.00 89.75 92 PHE A C 1
ATOM 747 O O . PHE A 1 92 ? -0.511 1.033 1.799 1.00 89.75 92 PHE A O 1
ATOM 754 N N . ILE A 1 93 ? 0.531 3.022 1.639 1.00 89.44 93 ILE A N 1
ATOM 755 C CA . ILE A 1 93 ? 1.885 2.494 1.487 1.00 89.44 93 ILE A CA 1
ATOM 756 C C . ILE A 1 93 ? 2.781 3.304 2.404 1.00 89.44 93 ILE A C 1
ATOM 758 O O . ILE A 1 93 ? 2.812 4.529 2.284 1.00 89.44 93 ILE A O 1
ATOM 762 N N . ASP A 1 94 ? 3.500 2.627 3.290 1.00 90.25 94 ASP A N 1
ATOM 763 C CA . ASP A 1 94 ? 4.452 3.280 4.180 1.00 90.25 94 ASP A CA 1
ATOM 764 C C . ASP A 1 94 ? 5.614 2.340 4.528 1.00 90.25 94 ASP A C 1
ATOM 766 O O . ASP A 1 94 ? 5.586 1.134 4.252 1.00 90.25 94 ASP A O 1
ATOM 770 N N . LYS A 1 95 ? 6.658 2.911 5.125 1.00 90.38 95 LYS A N 1
ATOM 771 C CA . LYS A 1 95 ? 7.810 2.186 5.656 1.00 90.38 95 LYS A CA 1
ATOM 772 C C . LYS A 1 95 ? 7.690 2.020 7.165 1.00 90.38 95 LYS A C 1
ATOM 774 O O . LYS A 1 95 ? 7.197 2.901 7.862 1.00 90.38 95 LYS A O 1
ATOM 779 N N . ALA A 1 96 ? 8.183 0.904 7.687 1.00 88.75 96 ALA A N 1
ATOM 780 C CA . ALA A 1 96 ? 8.234 0.663 9.125 1.00 88.75 96 ALA A CA 1
ATOM 781 C C . ALA A 1 96 ? 9.523 -0.058 9.527 1.00 88.75 96 ALA A C 1
ATOM 783 O O . ALA A 1 96 ? 10.059 -0.877 8.779 1.00 88.75 96 ALA A O 1
ATOM 784 N N . GLN A 1 97 ? 9.996 0.230 10.743 1.00 87.25 97 GLN A N 1
ATOM 785 C CA . GLN A 1 97 ? 11.087 -0.517 11.380 1.00 87.25 97 GLN A CA 1
ATOM 786 C C . GLN A 1 97 ? 10.608 -1.877 11.907 1.00 87.25 97 GLN A C 1
ATOM 788 O O . GLN A 1 97 ? 11.329 -2.860 11.796 1.00 87.25 97 GLN A O 1
ATOM 793 N N . SER A 1 98 ? 9.376 -1.947 12.423 1.00 89.19 98 SER A N 1
ATOM 794 C CA . SER A 1 98 ? 8.655 -3.202 12.666 1.00 89.19 98 SER A CA 1
ATOM 795 C C . SER A 1 98 ? 7.300 -3.119 11.975 1.00 89.19 98 SER A C 1
ATOM 797 O O . SER A 1 98 ? 6.399 -2.397 12.408 1.00 89.19 98 SER A O 1
ATOM 799 N N . ILE A 1 99 ? 7.159 -3.859 10.873 1.00 89.94 99 ILE A N 1
ATOM 800 C CA . ILE A 1 99 ? 5.908 -3.913 10.110 1.00 89.94 99 ILE A CA 1
ATOM 801 C C . ILE A 1 99 ? 4.779 -4.500 10.961 1.00 89.94 99 ILE A C 1
ATOM 803 O O . ILE A 1 99 ? 3.658 -3.995 10.922 1.00 89.94 99 ILE A O 1
ATOM 807 N N . LYS A 1 100 ? 5.059 -5.533 11.763 1.00 90.94 100 LYS A N 1
ATOM 808 C CA . LYS A 1 100 ? 4.050 -6.143 12.634 1.00 90.94 100 LYS A CA 1
ATOM 809 C C . LYS A 1 100 ? 3.520 -5.146 13.665 1.00 90.94 100 LYS A C 1
ATOM 811 O O . LYS A 1 100 ? 2.302 -5.023 13.798 1.00 90.94 100 LYS A O 1
ATOM 816 N N . ALA A 1 101 ? 4.398 -4.403 14.341 1.00 91.06 101 ALA A N 1
ATOM 817 C CA . ALA A 1 101 ? 3.981 -3.393 15.309 1.00 91.06 101 ALA A CA 1
ATOM 818 C C . ALA A 1 101 ? 3.134 -2.286 14.659 1.00 91.06 101 ALA A C 1
ATOM 820 O O . ALA A 1 101 ? 2.080 -1.931 15.190 1.00 91.06 101 ALA A O 1
ATOM 821 N N . GLU A 1 102 ? 3.539 -1.784 13.487 1.00 90.25 102 GLU A N 1
ATOM 822 C CA . GLU A 1 102 ? 2.798 -0.708 12.817 1.00 90.25 102 GLU A CA 1
ATOM 823 C C . GLU A 1 102 ? 1.431 -1.187 12.306 1.00 90.25 102 GLU A C 1
ATOM 825 O O . GLU A 1 102 ? 0.427 -0.498 12.480 1.00 90.25 102 GLU A O 1
ATOM 830 N N . VAL A 1 103 ? 1.338 -2.409 11.767 1.00 89.56 103 VAL A N 1
ATOM 831 C CA . VAL A 1 103 ? 0.046 -2.985 11.360 1.00 89.56 103 VAL A CA 1
ATOM 832 C C . VAL A 1 103 ? -0.882 -3.179 12.561 1.00 89.56 103 VAL A C 1
ATOM 834 O O . VAL A 1 103 ? -2.063 -2.841 12.476 1.00 89.56 103 VAL A O 1
ATOM 837 N N . LEU A 1 104 ? -0.380 -3.680 13.694 1.00 90.62 104 LEU A N 1
ATOM 838 C CA . LEU A 1 104 ? -1.187 -3.829 14.913 1.00 90.62 104 LEU A CA 1
ATOM 839 C C . LEU A 1 104 ? -1.690 -2.477 15.434 1.00 90.62 104 LEU A C 1
ATOM 841 O O . LEU A 1 104 ? -2.857 -2.360 15.808 1.00 90.62 104 LEU A O 1
ATOM 845 N N . LYS A 1 105 ? -0.855 -1.439 15.372 1.00 89.75 105 LYS A N 1
ATOM 846 C CA . LYS A 1 105 ? -1.237 -0.068 15.717 1.00 89.75 105 LYS A CA 1
ATOM 847 C C . LYS A 1 105 ? -2.314 0.483 14.778 1.00 89.75 105 LYS A C 1
ATOM 849 O O . LYS A 1 105 ? -3.273 1.091 15.248 1.00 89.75 105 LYS A O 1
ATOM 854 N N . ILE A 1 106 ? -2.224 0.225 13.470 1.00 88.75 106 ILE A N 1
ATOM 855 C CA . ILE A 1 106 ? -3.287 0.581 12.512 1.00 88.75 106 ILE A CA 1
ATOM 856 C C . ILE A 1 106 ? -4.592 -0.140 12.868 1.00 88.75 106 ILE A C 1
ATOM 858 O O . ILE A 1 106 ? -5.654 0.485 12.873 1.00 88.75 106 ILE A O 1
ATOM 862 N N . LYS A 1 107 ? -4.536 -1.433 13.222 1.00 88.38 107 LYS A N 1
ATOM 863 C CA . LYS A 1 107 ? -5.730 -2.165 13.674 1.00 88.38 107 LYS A CA 1
ATOM 864 C C . LYS A 1 107 ? -6.358 -1.500 14.891 1.00 88.38 107 LYS A C 1
ATOM 866 O O . LYS A 1 107 ? -7.564 -1.268 14.906 1.00 88.38 107 LYS A O 1
ATOM 871 N N . GLU A 1 108 ? -5.549 -1.175 15.891 1.00 87.94 108 GLU A N 1
ATOM 872 C CA . GLU A 1 108 ? -6.009 -0.512 17.108 1.00 87.94 108 GLU A CA 1
ATOM 873 C C . GLU A 1 108 ? -6.634 0.859 16.817 1.00 87.94 108 GLU A C 1
ATOM 875 O O . GLU A 1 108 ? -7.688 1.182 17.364 1.00 87.94 108 GLU A O 1
ATOM 880 N N . GLN A 1 109 ? -6.053 1.638 15.900 1.00 86.94 109 GLN A N 1
ATOM 881 C CA . GLN A 1 109 ? -6.603 2.924 15.461 1.00 86.94 109 GLN A CA 1
ATOM 882 C C . GLN A 1 109 ? -7.965 2.782 14.768 1.00 86.94 109 GLN A C 1
ATOM 884 O O . GLN A 1 109 ? -8.863 3.593 15.014 1.00 86.94 109 GLN A O 1
ATOM 889 N N . ILE A 1 110 ? -8.132 1.749 13.935 1.00 85.56 110 ILE A N 1
ATOM 890 C CA . ILE A 1 110 ? -9.400 1.425 13.263 1.00 85.56 110 ILE A CA 1
ATOM 891 C C . ILE A 1 110 ? -10.466 1.040 14.299 1.00 85.56 110 ILE A C 1
ATOM 893 O O . ILE A 1 110 ? -11.579 1.565 14.249 1.00 85.56 110 ILE A O 1
ATOM 897 N N . TYR A 1 111 ? -10.125 0.187 15.274 1.00 83.75 111 TYR A N 1
ATOM 898 C CA . TYR A 1 111 ? -11.045 -0.222 16.344 1.00 83.75 111 TYR A CA 1
ATOM 899 C C . TYR A 1 111 ? -11.411 0.923 17.295 1.00 83.75 111 TYR A C 1
ATOM 901 O O . TYR A 1 111 ? -12.570 1.053 17.684 1.00 83.75 111 TYR A O 1
ATOM 909 N N . SER A 1 112 ? -10.444 1.768 17.648 1.00 79.38 112 SER A N 1
ATOM 910 C CA . SER A 1 112 ? -10.633 2.865 18.607 1.00 79.38 112 SER A CA 1
ATOM 911 C C . SER A 1 112 ? -11.345 4.081 18.007 1.00 79.38 112 SER A C 1
ATOM 913 O O . SER A 1 112 ? -11.653 5.026 18.730 1.00 79.38 112 SER A O 1
ATOM 915 N N . ASN A 1 113 ? -11.598 4.080 16.690 1.00 67.31 113 ASN A N 1
ATOM 916 C CA . ASN A 1 113 ? -12.224 5.175 15.944 1.00 67.31 113 ASN A CA 1
ATOM 917 C C . ASN A 1 113 ? -11.591 6.548 16.250 1.00 67.31 113 ASN A C 1
ATOM 919 O O . ASN A 1 113 ? -12.275 7.558 16.455 1.00 67.31 113 ASN A O 1
ATOM 923 N N . ASN A 1 114 ? -10.257 6.582 16.333 1.00 69.88 114 ASN A N 1
ATOM 924 C CA . ASN A 1 114 ? -9.533 7.807 16.638 1.00 69.88 114 ASN A CA 1
ATOM 925 C C . ASN A 1 114 ? -9.590 8.758 15.431 1.00 69.88 114 ASN A C 1
ATOM 927 O O . ASN A 1 114 ? -8.925 8.531 14.418 1.00 69.88 114 ASN A O 1
ATOM 931 N N . LYS A 1 115 ? -10.365 9.840 15.572 1.00 64.50 115 LYS A N 1
ATOM 932 C CA . LYS A 1 115 ? -10.730 10.804 14.516 1.00 64.50 115 LYS A CA 1
ATOM 933 C C . LYS A 1 115 ? -9.554 11.471 13.792 1.00 64.50 115 LYS A C 1
ATOM 935 O O . LYS A 1 115 ? -9.749 11.953 12.683 1.00 64.50 115 LYS A O 1
ATOM 940 N N . ASN A 1 116 ? -8.362 11.495 14.392 1.00 66.94 116 ASN A N 1
ATOM 941 C CA . ASN A 1 116 ? -7.178 12.139 13.811 1.00 66.94 116 ASN A CA 1
ATOM 942 C C . ASN A 1 116 ? -6.167 11.151 13.213 1.00 66.94 116 ASN A C 1
ATOM 944 O O . ASN A 1 116 ? -5.065 11.553 12.854 1.00 66.94 116 ASN A O 1
ATOM 948 N N . SER A 1 117 ? -6.519 9.870 13.125 1.00 77.38 117 SER A N 1
ATOM 949 C CA . SER A 1 117 ? -5.636 8.820 12.618 1.00 77.38 117 SER A CA 1
ATOM 950 C C . SER A 1 117 ? -6.093 8.298 11.261 1.00 77.38 117 SER A C 1
ATOM 952 O O . SER A 1 117 ? -7.263 8.434 10.893 1.00 77.38 117 SER A O 1
ATOM 954 N N . ILE A 1 118 ? -5.192 7.610 10.558 1.00 82.69 118 ILE A N 1
ATOM 955 C CA . ILE A 1 118 ? -5.532 6.884 9.330 1.00 82.69 118 ILE A CA 1
ATOM 956 C C . ILE A 1 118 ? -6.652 5.857 9.558 1.00 82.69 118 ILE A C 1
ATOM 958 O O . ILE A 1 118 ? -7.449 5.592 8.661 1.00 82.69 118 ILE A O 1
ATOM 962 N N . GLY A 1 119 ? -6.787 5.354 10.791 1.00 82.31 119 GLY A N 1
ATOM 963 C CA . GLY A 1 119 ? -7.878 4.472 11.185 1.00 82.31 119 GLY A CA 1
ATOM 964 C C . GLY A 1 119 ? -9.268 5.081 10.990 1.00 82.31 119 GLY A C 1
ATOM 965 O O . GLY A 1 119 ? -10.173 4.370 10.565 1.00 82.31 119 GLY A O 1
ATOM 966 N N . ALA A 1 120 ? -9.453 6.389 11.203 1.00 83.75 120 ALA A N 1
ATOM 967 C CA . ALA A 1 120 ? -10.745 7.039 10.960 1.00 83.75 120 ALA A CA 1
ATOM 968 C C . ALA A 1 120 ? -11.075 7.153 9.464 1.00 83.75 120 ALA A C 1
ATOM 970 O O . ALA A 1 120 ? -12.230 6.954 9.076 1.00 83.75 120 ALA A O 1
ATOM 971 N N . GLU A 1 121 ? -10.078 7.435 8.617 1.00 86.25 121 GLU A N 1
ATOM 972 C CA . GLU A 1 121 ? -10.251 7.474 7.158 1.00 86.25 121 GLU A CA 1
ATOM 973 C C . GLU A 1 121 ? -10.626 6.087 6.620 1.00 86.25 121 GLU A C 1
ATOM 975 O O . GLU A 1 121 ? -11.579 5.949 5.850 1.00 86.25 121 GLU A O 1
ATOM 980 N N . VAL A 1 122 ? -9.938 5.049 7.102 1.00 87.75 122 VAL A N 1
ATOM 981 C CA . VAL A 1 122 ? -10.212 3.649 6.762 1.00 87.75 122 VAL A CA 1
ATOM 982 C C . VAL A 1 122 ? -11.604 3.223 7.222 1.00 87.75 122 VAL A C 1
ATOM 984 O O . VAL A 1 122 ? -12.373 2.693 6.421 1.00 87.75 122 VAL A O 1
ATOM 987 N N . THR A 1 123 ? -11.966 3.483 8.481 1.00 87.62 123 THR A N 1
ATOM 988 C CA . THR A 1 123 ? -13.292 3.139 9.019 1.00 87.62 123 THR A CA 1
ATOM 989 C C . THR A 1 123 ? -14.402 3.849 8.249 1.00 87.62 123 THR A C 1
ATOM 991 O O . THR A 1 123 ? -15.405 3.228 7.897 1.00 87.62 123 THR A O 1
ATOM 994 N N . THR A 1 124 ? -14.213 5.128 7.914 1.00 88.31 124 THR A N 1
ATOM 995 C CA . THR A 1 124 ? -15.176 5.889 7.105 1.00 88.31 124 THR A CA 1
ATOM 996 C C . THR A 1 124 ? -15.337 5.275 5.718 1.00 88.31 124 THR A C 1
ATOM 998 O O . THR A 1 124 ? -16.464 5.083 5.263 1.00 88.31 124 THR A O 1
ATOM 1001 N N . TYR A 1 125 ? -14.232 4.915 5.061 1.00 88.62 125 TYR A N 1
ATOM 1002 C CA . TYR A 1 125 ? -14.266 4.271 3.750 1.00 88.62 125 TYR A CA 1
ATOM 1003 C C . TYR A 1 125 ? -14.993 2.918 3.790 1.00 88.62 125 TYR A C 1
ATOM 1005 O O . TYR A 1 125 ? -15.858 2.659 2.950 1.00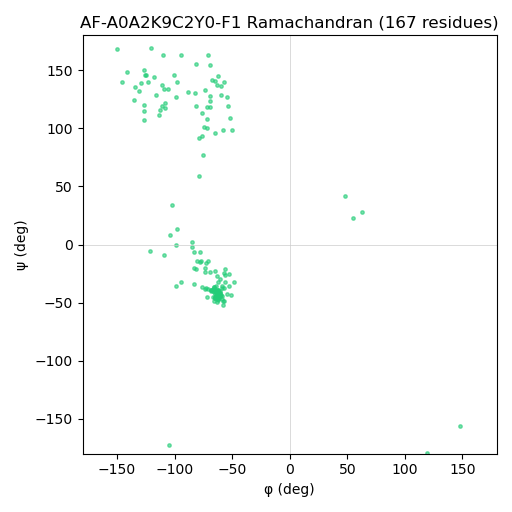 88.62 125 TYR A O 1
ATOM 1013 N N . LEU A 1 126 ? -14.691 2.078 4.788 1.00 88.25 126 LEU A N 1
ATOM 1014 C CA . LEU A 1 126 ? -15.357 0.789 4.982 1.00 88.25 126 LEU A CA 1
ATOM 1015 C C . LEU A 1 126 ? -16.874 0.958 5.117 1.00 88.25 126 LEU A C 1
ATOM 1017 O O . LEU A 1 126 ? -17.631 0.302 4.402 1.00 88.25 126 LEU A O 1
ATOM 1021 N N . LEU A 1 127 ? -17.316 1.891 5.966 1.00 87.94 127 LEU A N 1
ATOM 1022 C CA . LEU A 1 127 ? -18.737 2.176 6.173 1.00 87.94 127 LEU A CA 1
ATOM 1023 C C . LEU A 1 127 ? -19.415 2.694 4.899 1.00 87.94 127 LEU A C 1
ATOM 1025 O O . LEU A 1 127 ? -20.491 2.218 4.545 1.00 87.94 127 LEU A O 1
ATOM 1029 N N . GLN A 1 128 ? -18.781 3.623 4.177 1.00 87.56 128 GLN A N 1
ATOM 1030 C CA . GLN A 1 128 ? -19.325 4.186 2.935 1.00 87.56 128 GLN A CA 1
ATOM 1031 C C . GLN A 1 128 ? -19.500 3.141 1.828 1.00 87.56 128 GLN A C 1
ATOM 1033 O O . GLN A 1 128 ? -20.401 3.267 0.999 1.00 87.56 128 GLN A O 1
ATOM 1038 N N . LYS A 1 129 ? -18.637 2.122 1.792 1.00 87.19 129 LYS A N 1
ATOM 1039 C CA . LYS A 1 129 ? -18.653 1.067 0.771 1.00 87.19 129 LYS A CA 1
ATOM 1040 C C . LYS A 1 129 ? -19.353 -0.216 1.224 1.00 87.19 129 LYS A C 1
ATOM 1042 O O . LYS A 1 129 ? -19.427 -1.156 0.437 1.00 87.19 129 LYS A O 1
ATOM 1047 N N . GLY A 1 130 ? -19.866 -0.269 2.457 1.00 86.38 130 GLY A N 1
ATOM 1048 C CA . GLY A 1 130 ? -20.461 -1.481 3.030 1.00 86.38 130 GLY A CA 1
ATOM 1049 C C . GLY A 1 130 ? -19.458 -2.632 3.176 1.00 86.38 130 GLY A C 1
ATOM 1050 O O . GLY A 1 130 ? -19.837 -3.797 3.090 1.00 86.38 130 GLY A O 1
ATOM 1051 N N . LEU A 1 131 ? -18.177 -2.302 3.343 1.00 88.31 131 LEU A N 1
ATOM 1052 C CA . LEU A 1 131 ? -17.085 -3.249 3.538 1.00 88.31 131 LEU A CA 1
ATOM 1053 C C . LEU A 1 131 ? -16.820 -3.451 5.030 1.00 88.31 131 LEU A C 1
ATOM 1055 O O . LEU A 1 131 ? -17.203 -2.648 5.880 1.00 88.31 131 LEU A O 1
ATOM 1059 N N . THR A 1 132 ? -16.117 -4.528 5.348 1.00 88.19 132 THR A N 1
ATOM 1060 C CA . THR A 1 132 ? -15.771 -4.892 6.722 1.00 88.19 132 THR A CA 1
ATOM 1061 C C . THR A 1 132 ? -14.261 -4.970 6.902 1.00 88.19 132 THR A C 1
ATOM 1063 O O . THR A 1 132 ? -13.498 -4.989 5.938 1.00 88.19 132 THR A O 1
ATOM 1066 N N . ALA A 1 133 ? -13.800 -5.065 8.150 1.00 86.31 133 ALA A N 1
ATOM 1067 C CA . ALA A 1 133 ? -12.373 -5.201 8.431 1.00 86.31 133 ALA A CA 1
ATOM 1068 C C . ALA A 1 133 ? -11.737 -6.427 7.746 1.00 86.31 133 ALA A C 1
ATOM 1070 O O . ALA A 1 133 ? -10.549 -6.408 7.448 1.00 86.31 133 ALA A O 1
ATOM 1071 N N . THR A 1 134 ? -12.507 -7.476 7.424 1.00 87.38 134 THR A N 1
ATOM 1072 C CA . THR A 1 134 ? -11.978 -8.645 6.702 1.00 87.38 134 THR A CA 1
ATOM 1073 C C . THR A 1 134 ? -11.646 -8.369 5.237 1.00 87.38 134 THR A C 1
ATOM 1075 O O . THR A 1 134 ? -10.955 -9.176 4.623 1.00 87.38 134 THR A O 1
ATOM 1078 N N . ASP A 1 135 ? -12.113 -7.250 4.681 1.00 88.75 135 ASP A N 1
ATOM 1079 C CA . ASP A 1 135 ? -11.777 -6.810 3.325 1.00 88.75 135 ASP A CA 1
ATOM 1080 C C . ASP A 1 135 ? -10.434 -6.060 3.266 1.00 88.75 135 ASP A C 1
ATOM 1082 O O . ASP A 1 135 ? -9.950 -5.756 2.171 1.00 88.75 135 ASP A O 1
ATOM 1086 N N . ILE A 1 136 ? -9.818 -5.788 4.424 1.00 90.50 136 ILE A N 1
ATOM 1087 C CA . ILE A 1 136 ? -8.486 -5.193 4.539 1.00 90.50 136 ILE A CA 1
ATOM 1088 C C . ILE A 1 136 ? -7.423 -6.278 4.384 1.00 90.50 136 ILE A C 1
ATOM 1090 O O . ILE A 1 136 ? -7.440 -7.314 5.056 1.00 90.50 136 ILE A O 1
ATOM 1094 N N . ASN A 1 137 ? -6.459 -5.999 3.512 1.00 90.25 137 ASN A N 1
ATOM 1095 C CA . ASN A 1 137 ? -5.358 -6.891 3.201 1.00 90.25 137 ASN A CA 1
ATOM 1096 C C . ASN A 1 137 ? -4.032 -6.147 3.305 1.00 90.25 137 ASN A C 1
ATOM 1098 O O . ASN A 1 137 ? -3.918 -5.012 2.847 1.00 90.25 137 ASN A O 1
ATOM 1102 N N . PHE A 1 138 ? -3.035 -6.818 3.867 1.00 90.38 138 PHE A N 1
ATOM 1103 C CA . PHE A 1 138 ? -1.683 -6.307 4.009 1.00 90.38 138 PHE A CA 1
ATOM 1104 C C . PHE A 1 138 ? -0.731 -7.083 3.103 1.00 90.38 138 PHE A C 1
ATOM 1106 O O . PHE A 1 138 ? -0.793 -8.312 3.023 1.00 90.38 138 PHE A O 1
ATOM 1113 N N . TYR A 1 139 ? 0.160 -6.360 2.441 1.00 88.88 139 TYR A N 1
ATOM 1114 C CA . TYR A 1 139 ? 1.239 -6.896 1.622 1.00 88.88 139 TYR A CA 1
ATOM 1115 C C . TYR A 1 139 ? 2.552 -6.347 2.159 1.00 88.88 139 TYR A C 1
ATOM 1117 O O . TYR A 1 139 ? 2.627 -5.183 2.553 1.00 88.88 139 TYR A O 1
ATOM 1125 N N . ILE A 1 140 ? 3.575 -7.192 2.192 1.00 88.38 140 ILE A N 1
ATOM 1126 C CA . ILE A 1 140 ? 4.893 -6.831 2.710 1.00 88.38 140 ILE A CA 1
ATOM 1127 C C . ILE A 1 140 ? 5.886 -6.902 1.572 1.00 88.38 140 ILE A C 1
ATOM 1129 O O . ILE A 1 140 ? 5.983 -7.933 0.9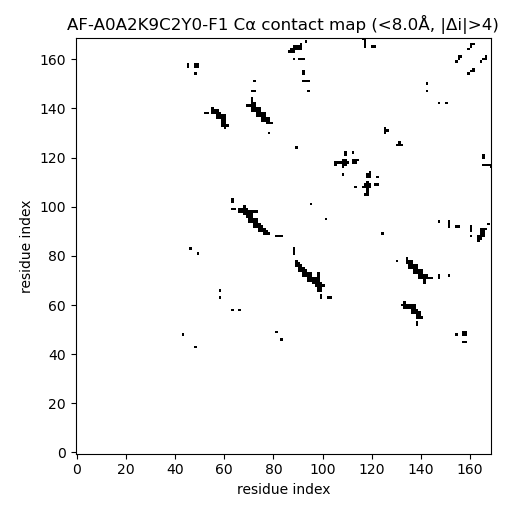07 1.00 88.38 140 ILE A O 1
ATOM 1133 N N . VAL A 1 141 ? 6.647 -5.830 1.388 1.00 83.62 141 VAL A N 1
ATOM 1134 C CA . VAL A 1 141 ? 7.742 -5.787 0.428 1.00 83.62 141 VAL A CA 1
ATOM 1135 C C . VAL A 1 141 ? 9.041 -5.659 1.212 1.00 83.62 141 VAL A C 1
ATOM 1137 O O . VAL A 1 141 ? 9.316 -4.635 1.841 1.00 83.62 141 VAL A O 1
ATOM 1140 N N . ASN A 1 142 ? 9.838 -6.725 1.171 1.00 78.69 142 ASN A N 1
ATOM 1141 C CA . ASN A 1 142 ? 11.178 -6.725 1.742 1.00 78.69 142 ASN A CA 1
ATOM 1142 C C . ASN A 1 142 ? 12.096 -5.948 0.797 1.00 78.69 142 ASN A C 1
ATOM 1144 O O . ASN A 1 142 ? 12.339 -6.381 -0.329 1.00 78.69 142 ASN A O 1
ATOM 1148 N N . VAL A 1 143 ? 12.584 -4.800 1.255 1.00 79.75 143 VAL A N 1
ATOM 1149 C CA . VAL A 1 143 ? 13.488 -3.924 0.503 1.00 79.75 143 VAL A CA 1
ATOM 1150 C C . VAL A 1 143 ? 14.725 -3.681 1.355 1.00 79.75 143 VAL A C 1
ATOM 1152 O O . VAL A 1 143 ? 14.632 -3.624 2.580 1.00 79.75 143 VAL A O 1
ATOM 1155 N N . SER A 1 144 ? 15.883 -3.548 0.713 1.00 79.69 144 SER A N 1
ATOM 1156 C CA . SER A 1 144 ? 17.106 -3.148 1.404 1.00 79.69 144 SER A CA 1
ATOM 1157 C C . SER A 1 144 ? 16.948 -1.743 2.012 1.00 79.69 144 SER A C 1
ATOM 1159 O O . SER A 1 144 ? 16.293 -0.879 1.427 1.00 79.69 144 SER A O 1
ATOM 1161 N N . GLU A 1 145 ? 17.555 -1.483 3.175 1.00 78.81 145 GLU A N 1
ATOM 1162 C CA . GLU A 1 145 ? 17.449 -0.170 3.844 1.00 78.81 145 GLU A CA 1
ATOM 1163 C C . GLU A 1 145 ? 17.908 0.989 2.947 1.00 78.81 145 GLU A C 1
ATOM 1165 O O . GLU A 1 145 ? 17.340 2.076 2.990 1.00 78.81 145 GLU A O 1
ATOM 1170 N N . ASN A 1 146 ? 18.885 0.736 2.074 1.00 81.94 146 ASN A N 1
ATOM 1171 C CA . ASN A 1 146 ? 19.442 1.736 1.165 1.00 81.94 146 ASN A CA 1
ATOM 1172 C C . ASN A 1 146 ? 18.503 2.092 0.001 1.00 81.94 146 ASN A C 1
ATOM 1174 O O . ASN A 1 146 ? 18.666 3.137 -0.625 1.00 81.94 146 ASN A O 1
ATOM 1178 N N . GLU A 1 147 ? 17.539 1.227 -0.315 1.00 85.06 147 GLU A N 1
ATOM 1179 C CA . GLU A 1 147 ? 16.612 1.412 -1.436 1.00 85.06 147 GLU A CA 1
ATOM 1180 C C . GLU A 1 147 ? 15.189 1.728 -0.974 1.00 85.06 147 GLU A C 1
ATOM 1182 O O . GLU A 1 147 ? 14.364 2.125 -1.794 1.00 85.06 147 GLU A O 1
ATOM 1187 N N . ILE A 1 148 ? 14.904 1.620 0.328 1.00 85.69 148 ILE A N 1
ATOM 1188 C CA . ILE A 1 148 ? 13.550 1.708 0.884 1.00 85.69 148 ILE A CA 1
ATOM 1189 C C . ILE A 1 148 ? 12.815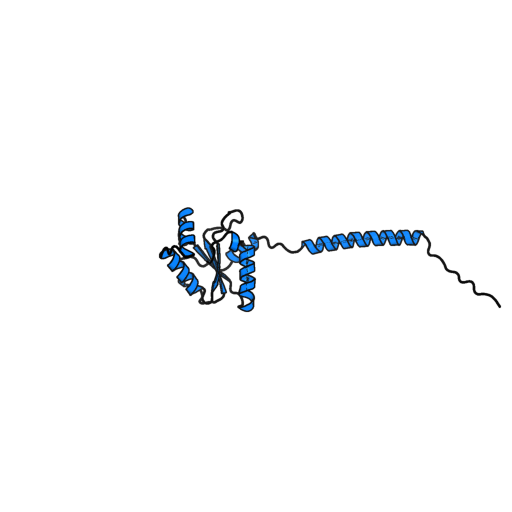 2.989 0.471 1.00 85.69 148 ILE A C 1
ATOM 1191 O O . ILE A 1 148 ? 11.659 2.923 0.066 1.00 85.69 148 ILE A O 1
ATOM 1195 N N . ASP A 1 149 ? 13.494 4.138 0.489 1.00 86.44 149 ASP A N 1
ATOM 1196 C CA . ASP A 1 149 ? 12.901 5.432 0.136 1.00 86.44 149 ASP A CA 1
ATOM 1197 C C . ASP A 1 149 ? 12.659 5.568 -1.367 1.00 86.44 149 ASP A C 1
ATOM 1199 O O . ASP A 1 149 ? 11.642 6.111 -1.804 1.00 86.44 149 ASP A O 1
ATOM 1203 N N . LYS A 1 150 ? 13.580 5.043 -2.179 1.00 86.38 150 LYS A N 1
ATOM 1204 C CA . LYS A 1 150 ? 13.430 5.029 -3.634 1.00 86.38 150 LYS A CA 1
ATOM 1205 C C . LYS A 1 150 ? 12.257 4.136 -4.027 1.00 86.38 150 LYS A C 1
ATOM 1207 O O . LYS A 1 150 ? 11.396 4.562 -4.791 1.00 86.38 150 LYS A O 1
ATOM 1212 N N . THR A 1 151 ? 12.209 2.932 -3.469 1.00 84.06 151 THR A N 1
ATOM 1213 C CA . THR A 1 151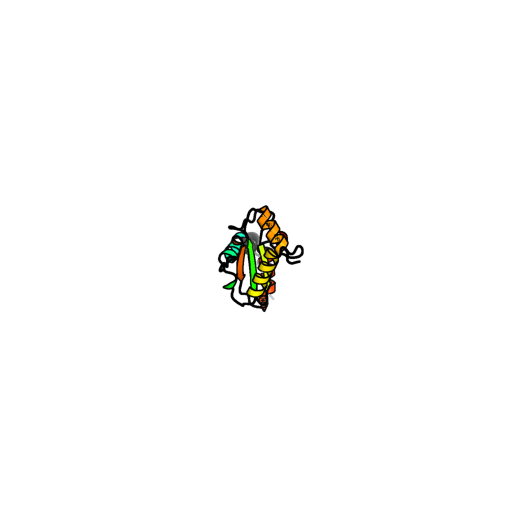 ? 11.157 1.955 -3.728 1.00 84.06 151 THR A CA 1
ATOM 1214 C C . THR A 1 151 ? 9.805 2.440 -3.204 1.00 84.06 151 THR A C 1
ATOM 1216 O O . THR A 1 151 ? 8.803 2.281 -3.894 1.00 84.06 151 THR A O 1
ATOM 1219 N N . LEU A 1 152 ? 9.757 3.108 -2.046 1.00 87.50 152 LEU A N 1
ATOM 1220 C CA . LEU A 1 152 ? 8.540 3.745 -1.537 1.00 87.50 152 LEU A CA 1
ATOM 1221 C C . LEU A 1 152 ? 7.990 4.768 -2.533 1.00 87.50 152 LEU A C 1
ATOM 1223 O O . LEU A 1 152 ? 6.821 4.694 -2.903 1.00 87.50 152 LEU A O 1
ATOM 1227 N N . ASN A 1 153 ? 8.834 5.691 -2.997 1.00 86.12 153 ASN A N 1
ATOM 1228 C CA . ASN A 1 153 ? 8.426 6.709 -3.964 1.00 86.12 153 ASN A CA 1
ATOM 1229 C C . ASN A 1 153 ? 7.962 6.087 -5.284 1.00 86.12 153 ASN A C 1
ATOM 1231 O O . ASN A 1 153 ? 6.927 6.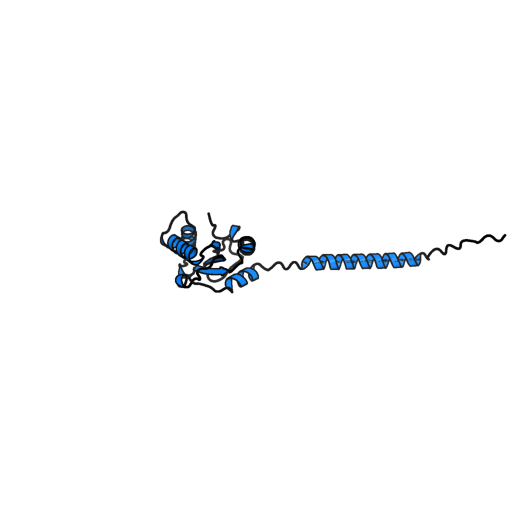479 -5.816 1.00 86.12 153 ASN A O 1
ATOM 1235 N N . GLU A 1 154 ? 8.672 5.070 -5.771 1.00 84.56 154 GLU A N 1
ATOM 1236 C CA . GLU A 1 154 ? 8.289 4.332 -6.972 1.00 84.56 154 GLU A CA 1
ATOM 1237 C C . GLU A 1 154 ? 6.900 3.694 -6.821 1.00 84.56 154 GLU A C 1
ATOM 1239 O O . GLU A 1 154 ? 6.034 3.881 -7.678 1.00 84.56 154 GLU A O 1
ATOM 1244 N N . TYR A 1 155 ? 6.629 3.019 -5.701 1.00 83.31 155 TYR A N 1
ATOM 1245 C CA . TYR A 1 155 ? 5.313 2.442 -5.435 1.00 83.31 155 TYR A CA 1
ATOM 1246 C C . TYR A 1 155 ? 4.223 3.501 -5.268 1.00 83.31 155 TYR A C 1
ATOM 1248 O O . TYR A 1 155 ? 3.121 3.325 -5.794 1.00 83.31 155 TYR A O 1
ATOM 1256 N N . LEU A 1 156 ? 4.498 4.611 -4.582 1.00 85.06 156 LEU A N 1
ATOM 1257 C CA . LEU A 1 156 ? 3.549 5.717 -4.432 1.00 85.06 156 LEU A CA 1
ATOM 1258 C C . LEU A 1 156 ? 3.185 6.345 -5.783 1.00 85.06 156 LEU A C 1
ATOM 1260 O O . LEU A 1 156 ? 2.010 6.649 -6.015 1.00 85.06 156 LEU A O 1
ATOM 1264 N N . ASP A 1 157 ? 4.159 6.503 -6.678 1.00 84.19 157 ASP A N 1
ATOM 1265 C CA . ASP A 1 157 ? 3.956 7.063 -8.014 1.00 84.19 157 ASP A CA 1
ATOM 1266 C C . ASP A 1 157 ? 3.208 6.091 -8.932 1.00 84.19 157 ASP A C 1
ATOM 1268 O O . ASP A 1 157 ? 2.241 6.485 -9.594 1.00 84.19 157 ASP A O 1
ATOM 1272 N N . LEU A 1 158 ? 3.591 4.809 -8.927 1.00 78.88 158 LEU A N 1
ATOM 1273 C CA . LEU A 1 158 ? 2.951 3.764 -9.732 1.00 78.88 158 LEU A CA 1
ATOM 1274 C C . LEU A 1 158 ? 1.490 3.548 -9.328 1.00 78.88 158 LEU A C 1
ATOM 1276 O O . LEU A 1 158 ? 0.606 3.478 -10.182 1.00 78.88 158 LEU A O 1
ATOM 1280 N N . THR A 1 159 ? 1.219 3.493 -8.024 1.00 76.50 159 THR A N 1
ATOM 1281 C CA . THR A 1 159 ? -0.139 3.306 -7.487 1.00 76.50 159 THR A CA 1
ATOM 1282 C C . THR A 1 159 ? -0.955 4.592 -7.464 1.00 76.50 159 THR A C 1
ATOM 1284 O O . THR A 1 159 ? -2.175 4.549 -7.288 1.00 76.50 159 THR A O 1
ATOM 1287 N N . LYS A 1 160 ? -0.297 5.746 -7.641 1.00 80.56 160 LYS A N 1
ATOM 1288 C CA . LYS A 1 160 ? -0.843 7.088 -7.399 1.00 80.56 160 LYS A CA 1
ATOM 1289 C C . LYS A 1 160 ? -1.399 7.254 -5.977 1.00 80.56 160 LYS A C 1
ATOM 1291 O O . LYS A 1 160 ? -2.224 8.145 -5.757 1.00 80.56 160 LYS A O 1
ATOM 1296 N N . ALA A 1 161 ? -0.952 6.438 -5.017 1.00 80.50 161 ALA A N 1
ATOM 1297 C CA . ALA A 1 161 ? -1.436 6.437 -3.637 1.00 80.50 161 ALA A CA 1
ATOM 1298 C C . ALA A 1 161 ? -1.282 7.807 -2.965 1.00 80.50 161 ALA A C 1
ATOM 1300 O O . ALA A 1 161 ? -2.196 8.267 -2.293 1.00 80.50 161 ALA A O 1
ATOM 1301 N N . ASN A 1 162 ? -0.198 8.535 -3.249 1.00 80.50 162 ASN A N 1
ATOM 1302 C CA . ASN A 1 162 ? 0.017 9.878 -2.697 1.00 80.50 162 ASN A CA 1
ATOM 1303 C C . ASN A 1 162 ? -1.093 10.883 -3.101 1.00 80.50 162 ASN A C 1
ATOM 1305 O O . ASN A 1 162 ? -1.438 11.812 -2.370 1.00 80.50 162 ASN A O 1
ATOM 1309 N N . LYS A 1 163 ? -1.701 10.693 -4.281 1.00 80.94 163 LYS A N 1
ATOM 1310 C CA . LYS A 1 163 ? -2.749 11.585 -4.808 1.00 80.94 163 LYS A CA 1
ATOM 1311 C C . LYS A 1 163 ? -4.161 11.057 -4.578 1.00 80.94 163 LYS A C 1
ATOM 1313 O O . LYS A 1 163 ? -5.070 11.861 -4.394 1.00 80.94 163 LYS A O 1
ATOM 1318 N N . ARG A 1 164 ? -4.345 9.737 -4.650 1.00 83.00 164 ARG A N 1
ATOM 1319 C CA . ARG A 1 164 ? -5.658 9.074 -4.721 1.00 83.00 164 ARG A CA 1
ATOM 1320 C C . ARG A 1 164 ? -5.911 8.087 -3.584 1.00 83.00 164 ARG A C 1
ATOM 1322 O O . ARG A 1 164 ? -7.007 7.547 -3.543 1.00 83.00 164 ARG A O 1
ATOM 1329 N N . GLY A 1 165 ? -4.928 7.821 -2.728 1.00 84.00 165 GLY A N 1
ATOM 1330 C CA . GLY A 1 165 ? -5.033 6.873 -1.622 1.00 84.00 165 GLY A CA 1
ATOM 1331 C C . GLY A 1 165 ? -5.174 7.519 -0.256 1.00 84.00 165 GLY A C 1
ATOM 1332 O O . GLY A 1 165 ? -5.355 8.734 -0.139 1.00 84.00 165 GLY A O 1
ATOM 1333 N N . PHE A 1 166 ? -5.114 6.676 0.774 1.00 85.75 166 PHE A N 1
ATOM 1334 C CA . PHE A 1 166 ? -5.061 7.137 2.158 1.00 85.75 166 PHE A CA 1
ATOM 1335 C C . PHE A 1 166 ? -3.730 7.844 2.402 1.00 85.75 166 PHE A C 1
ATOM 1337 O O . PHE A 1 166 ? -2.690 7.418 1.892 1.00 85.75 166 PHE A O 1
ATOM 1344 N N . LYS A 1 167 ? -3.755 8.930 3.174 1.00 76.06 167 LYS A N 1
ATOM 1345 C CA . LYS A 1 167 ? -2.563 9.742 3.420 1.00 76.06 167 LYS A CA 1
ATOM 1346 C C . LYS A 1 167 ? -2.048 9.508 4.831 1.00 76.06 167 LYS A C 1
ATOM 1348 O O . LYS A 1 167 ? -2.817 9.554 5.786 1.00 76.06 167 LYS A O 1
ATOM 1353 N N . SER A 1 168 ? -0.737 9.317 4.950 1.00 63.69 168 SER A N 1
ATOM 1354 C CA . SER A 1 168 ? -0.050 9.489 6.230 1.00 63.69 168 SER A CA 1
ATOM 1355 C C . SER A 1 168 ? -0.017 10.997 6.508 1.00 63.69 168 SER A C 1
ATOM 1357 O O . SER A 1 168 ? 0.467 11.754 5.662 1.00 63.69 168 SER A O 1
ATOM 1359 N N . LYS A 1 169 ? -0.641 11.444 7.603 1.00 56.03 169 LYS A N 1
ATOM 1360 C CA . LYS A 1 169 ? -0.637 12.847 8.052 1.00 56.03 169 LYS A CA 1
ATOM 1361 C C . LYS A 1 169 ? 0.533 13.114 8.981 1.00 56.03 169 LYS A C 1
ATOM 1363 O O . LYS A 1 169 ? 0.792 12.242 9.836 1.00 56.03 169 LYS A O 1
#

Nearest PDB structures (foldseek):
  2z5e-assembly1_B  TM=2.655E-01  e=1.006E+00  Homo sapiens
  3on5-assembly1_B  TM=2.817E-01  e=2.192E+00  Halalkalibacterium halodurans
  5t2a-assembly1_Q  TM=3.083E-01  e=8.022E+00  Leishmania donovani

Sequence (169 aa):
MILATNNTTAMPWWFWVIITILAIIGIVLGIWSFLSGFKSSNKINTNNAIEVILATKKYSWKQTDELPETSGLYIMFIGKRYDDKEFFIPIFIDKAQSIKAEVLKIKEQIYSNNKNSIGAEVTTYLLQKGLTATDINFYIVNVSENEIDKTLNEYLDLTKANKRGFKSK

Radius of gyration: 30.33 Å; Cα contacts (8 Å, |Δi|>4): 197; chains: 1; bounding box: 84×36×87 Å

Foldseek 3Di:
DDDDDDDPPDDDPVVVVVVVVVVVVVVVVVVVCVVVVVVPPPPVQLVNVVVVQVVFDKAFLVRLVVDDQAWAKKKKAFADDFDPPDQAGAMDIDTDRGPSVVVVVLVVCLVVCPVPFLSVVVVVVCVVVVHDSRRIMMGGDDDDPVCRVVVRVVNCVSSVCCPRYRDDD

Secondary structure (DSSP, 8-state):
--PPP----PPPHHHHHHHHHHHHHHHHHHHHHHHHHHTTS----HHHHHHHHHHSPEEEGGGGGG-----EEEEEEESSS--TTSSS--EEEEEESSHHHHHHHHHHHHHHT-TTSHHHHHHHHHHHHT--GGGEEEEEE---TTTHHHHHHHHHHHHTHHHHS----

Solvent-accessible surface area (backbone atoms only — not comparable to full-atom values): 9875 Å² total; per-residue (Å²): 139,83,84,85,78,82,80,78,79,72,79,60,72,69,58,56,56,52,52,53,53,53,50,53,54,51,51,54,53,49,52,50,51,52,58,55,60,67,66,66,64,75,73,72,52,55,66,57,62,48,50,52,52,70,69,35,71,74,32,44,58,87,43,54,84,75,45,64,89,39,51,30,37,41,34,41,39,55,63,92,72,91,59,92,83,48,83,62,38,61,30,36,77,51,75,35,78,40,41,37,62,53,51,52,49,46,51,51,31,38,74,66,55,39,79,91,42,62,16,29,58,51,48,50,52,27,62,77,69,75,50,56,71,78,42,33,34,37,30,64,46,86,50,57,84,92,42,41,68,61,52,48,52,51,49,33,61,57,68,36,26,84,82,29,26,57,68,92,126

Organism: NCBI:txid225999

Mean predicted aligned error: 14.06 Å

pLDDT: mean 78.51, std 13.31, range [37.62, 91.75]